Protein AF-A0A1G3QZR4-F1 (afdb_monomer_lite)

Radius of gyration: 14.99 Å; chains: 1; bounding box: 35×27×33 Å

Sequence (75 aa):
MSTFGWTRDLRRGRAEADALFMLASFGDLIGLPLLPPYYSLRLLPFVLPGLERWRRAMLRERDWTDLISLIEGAE

Foldseek 3Di:
DDPVVVVVVVVVVVVVVVLVVCCQQPVVVVVDPRPNPPCSVVCCVVCVVVNVVSSCVVPDDQDPVNVVCVVVVVD

Secondary structure (DSSP, 8-state):
--HHHHHHHHHHHHHHHHHHHHHHHHGGGGT------TTHHHHHHHHHHHHHHHHHHHSS---HHHHHHHHHTT-

pLDDT: mean 84.76, std 10.11, range [40.84, 95.56]

Structure (mmCIF, N/CA/C/O backbone):
data_AF-A0A1G3QZR4-F1
#
_entry.id   AF-A0A1G3QZR4-F1
#
loop_
_atom_site.group_PDB
_atom_site.id
_atom_site.type_symbol
_atom_site.label_atom_id
_atom_site.label_alt_id
_atom_site.label_comp_id
_atom_site.label_asym_id
_atom_site.label_entity_id
_atom_site.label_seq_id
_atom_site.pdbx_PDB_ins_code
_atom_site.Cartn_x
_atom_site.Cartn_y
_atom_site.Cartn_z
_atom_site.occupancy
_atom_site.B_iso_or_equiv
_atom_site.auth_seq_id
_atom_site.auth_comp_id
_atom_site.auth_asym_id
_atom_site.auth_atom_id
_atom_site.pdbx_PDB_model_num
ATOM 1 N N . MET A 1 1 ? 11.827 -10.946 -27.571 1.00 64.81 1 MET A N 1
ATOM 2 C CA . MET A 1 1 ? 11.472 -10.928 -26.132 1.00 64.81 1 MET A CA 1
ATOM 3 C C . MET A 1 1 ? 11.402 -12.355 -25.618 1.00 64.81 1 MET A C 1
ATOM 5 O O . MET A 1 1 ? 10.711 -13.163 -26.226 1.00 64.81 1 MET A O 1
ATOM 9 N N . SER A 1 2 ? 12.149 -12.690 -24.563 1.00 89.62 2 SER A N 1
ATOM 10 C CA . SER A 1 2 ? 12.096 -14.025 -23.953 1.00 89.62 2 SER A CA 1
ATOM 11 C C . SER A 1 2 ? 10.811 -14.184 -23.132 1.00 89.62 2 SER A C 1
ATOM 13 O O . SER A 1 2 ? 10.307 -13.217 -22.564 1.00 89.62 2 SER A O 1
ATOM 15 N N . THR A 1 3 ? 10.276 -15.400 -23.043 1.00 90.00 3 THR A N 1
ATOM 16 C CA . THR A 1 3 ? 9.096 -15.724 -22.215 1.00 90.00 3 THR A CA 1
ATOM 17 C C . THR A 1 3 ? 9.302 -15.361 -20.738 1.00 90.00 3 THR A C 1
ATOM 19 O O . THR A 1 3 ? 8.373 -14.918 -20.064 1.00 90.00 3 THR A O 1
ATOM 22 N N . PHE A 1 4 ? 10.540 -15.461 -20.246 1.00 92.94 4 PHE A N 1
ATOM 23 C CA . PHE A 1 4 ? 10.931 -14.983 -18.921 1.00 92.94 4 PHE A CA 1
ATOM 24 C C . PHE A 1 4 ? 10.707 -13.472 -18.744 1.00 92.94 4 PHE A C 1
ATOM 26 O O . PHE A 1 4 ? 10.149 -13.067 -17.727 1.00 92.94 4 PHE A O 1
ATOM 33 N N . GLY A 1 5 ? 11.078 -12.650 -19.734 1.00 92.44 5 GLY A N 1
ATOM 34 C CA . GLY A 1 5 ? 10.839 -11.202 -19.700 1.00 92.44 5 GLY A CA 1
ATOM 35 C C . GLY A 1 5 ? 9.353 -10.879 -19.556 1.00 92.44 5 GLY A C 1
ATOM 36 O O . GLY A 1 5 ? 8.956 -10.251 -18.582 1.00 92.44 5 GLY A O 1
ATOM 37 N N . TRP A 1 6 ? 8.516 -11.460 -20.421 1.00 91.44 6 TRP A N 1
ATOM 38 C CA . TRP A 1 6 ? 7.060 -11.287 -20.366 1.00 91.44 6 TRP A CA 1
ATOM 39 C C . TRP A 1 6 ? 6.457 -11.636 -19.002 1.00 91.44 6 TRP A C 1
ATOM 41 O O . TRP A 1 6 ? 5.657 -10.884 -18.452 1.00 91.44 6 TRP A O 1
ATOM 51 N N . THR A 1 7 ? 6.845 -12.774 -18.421 1.00 95.56 7 THR A N 1
ATOM 52 C CA . THR A 1 7 ? 6.330 -13.171 -17.099 1.00 95.56 7 THR A CA 1
ATOM 53 C C . THR A 1 7 ? 6.798 -12.245 -15.977 1.00 95.56 7 THR A C 1
ATOM 55 O O . THR A 1 7 ? 6.039 -12.001 -15.036 1.00 95.56 7 THR A O 1
ATOM 58 N N . ARG A 1 8 ? 8.020 -11.708 -16.063 1.00 93.12 8 ARG A N 1
ATOM 59 C CA . ARG A 1 8 ? 8.530 -10.709 -15.121 1.00 93.12 8 ARG A CA 1
ATOM 60 C C . ARG A 1 8 ? 7.745 -9.402 -15.228 1.00 93.12 8 ARG A C 1
ATOM 62 O O . ARG A 1 8 ? 7.347 -8.874 -14.191 1.00 93.12 8 ARG A O 1
ATOM 69 N N . ASP A 1 9 ? 7.478 -8.935 -16.440 1.00 92.00 9 ASP A N 1
ATOM 70 C CA . ASP A 1 9 ? 6.759 -7.681 -16.686 1.00 92.00 9 ASP A CA 1
ATOM 71 C C . ASP A 1 9 ? 5.300 -7.776 -16.227 1.00 92.00 9 ASP A C 1
ATOM 73 O O . ASP A 1 9 ? 4.803 -6.893 -15.532 1.00 92.00 9 ASP A O 1
ATOM 77 N N . LEU A 1 10 ? 4.633 -8.908 -16.479 1.00 94.69 10 LEU A N 1
ATOM 78 C CA . LEU A 1 10 ? 3.284 -9.161 -15.960 1.00 94.69 10 LEU A CA 1
ATOM 79 C C . LEU A 1 10 ? 3.240 -9.171 -14.426 1.00 94.69 10 LEU A C 1
ATOM 81 O O . LEU A 1 10 ? 2.321 -8.616 -13.824 1.00 94.69 10 LEU A O 1
ATOM 85 N N . ARG A 1 11 ? 4.239 -9.779 -13.769 1.00 94.62 11 ARG A N 1
ATOM 86 C CA . ARG A 1 11 ? 4.350 -9.751 -12.300 1.00 94.62 11 ARG A CA 1
ATOM 87 C C . ARG A 1 11 ? 4.591 -8.338 -11.779 1.00 94.62 11 ARG A C 1
ATOM 89 O O . ARG A 1 11 ? 4.043 -7.987 -10.737 1.00 94.62 11 ARG A O 1
ATOM 96 N N . ARG A 1 12 ? 5.390 -7.540 -12.492 1.00 90.94 12 ARG A N 1
ATOM 97 C CA . ARG A 1 12 ? 5.645 -6.135 -12.164 1.00 90.94 12 ARG A CA 1
ATOM 98 C C . ARG A 1 12 ? 4.356 -5.317 -12.244 1.00 90.94 12 ARG A C 1
ATOM 100 O O . ARG A 1 12 ? 3.971 -4.726 -11.240 1.00 90.94 12 ARG A O 1
ATOM 107 N N . GLY A 1 13 ? 3.644 -5.391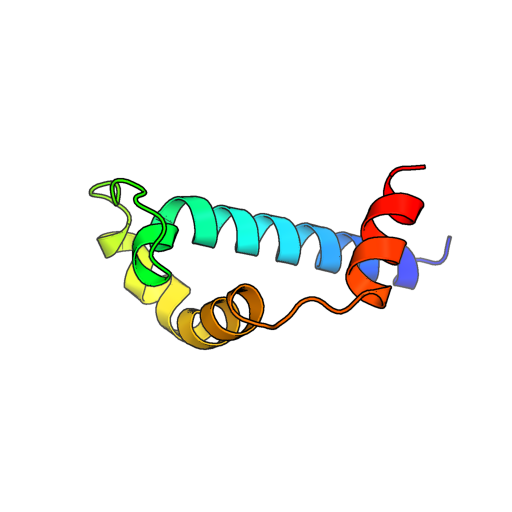 -13.369 1.00 92.56 13 GLY A N 1
ATOM 108 C CA . GLY A 1 13 ? 2.367 -4.697 -13.554 1.00 92.56 13 GLY A CA 1
ATOM 109 C C . GLY A 1 13 ? 1.305 -5.135 -12.543 1.00 92.56 13 GLY A C 1
ATOM 110 O O . GLY A 1 13 ? 0.557 -4.309 -12.024 1.00 92.56 13 GLY A O 1
ATOM 111 N N . ARG A 1 14 ? 1.278 -6.424 -12.171 1.00 94.31 14 ARG A N 1
ATOM 112 C CA . ARG A 1 14 ? 0.393 -6.910 -11.104 1.00 94.31 14 ARG A CA 1
ATOM 113 C C . ARG A 1 14 ? 0.712 -6.273 -9.752 1.00 94.31 14 ARG A C 1
ATOM 115 O O . ARG A 1 14 ? -0.205 -5.831 -9.069 1.00 94.31 14 ARG A O 1
ATOM 122 N N . ALA A 1 15 ? 1.987 -6.229 -9.371 1.00 90.56 15 ALA A N 1
ATOM 123 C CA . ALA A 1 15 ? 2.409 -5.639 -8.104 1.00 90.56 15 ALA A CA 1
ATOM 124 C C . ALA A 1 15 ? 2.100 -4.134 -8.036 1.00 90.56 15 ALA A C 1
ATOM 126 O O . ALA A 1 15 ? 1.708 -3.636 -6.983 1.00 90.56 15 ALA A O 1
ATOM 127 N N . GLU A 1 16 ? 2.234 -3.421 -9.155 1.00 90.50 16 GLU A N 1
ATOM 128 C CA . GLU A 1 16 ? 1.881 -2.002 -9.270 1.00 90.50 16 GLU A CA 1
ATOM 129 C C . GLU A 1 16 ? 0.369 -1.781 -9.137 1.00 90.50 16 GLU A C 1
ATOM 131 O O . GLU A 1 16 ? -0.062 -0.928 -8.359 1.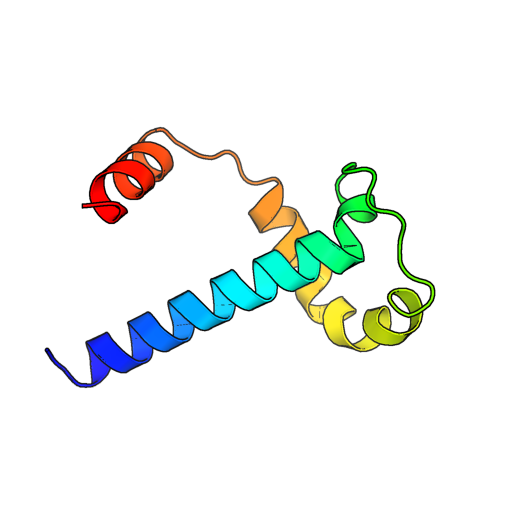00 90.50 16 GLU A O 1
ATOM 136 N N . ALA A 1 17 ? -0.449 -2.601 -9.803 1.00 92.56 17 ALA A N 1
ATOM 137 C CA . ALA A 1 17 ? -1.903 -2.557 -9.660 1.00 92.56 17 ALA A CA 1
ATOM 138 C C . ALA A 1 17 ? -2.358 -2.865 -8.221 1.00 92.56 17 ALA A C 1
ATOM 140 O O . ALA A 1 17 ? -3.204 -2.156 -7.677 1.00 92.56 17 ALA A O 1
ATOM 141 N N . ASP A 1 18 ? -1.769 -3.881 -7.579 1.00 92.19 18 ASP A N 1
ATOM 142 C CA . ASP A 1 18 ? -2.061 -4.221 -6.182 1.00 92.19 18 ASP A CA 1
ATOM 143 C C . ASP A 1 18 ? -1.651 -3.077 -5.234 1.00 92.19 18 ASP A C 1
ATOM 145 O O . ASP A 1 18 ? -2.379 -2.756 -4.292 1.00 92.19 18 ASP A O 1
ATOM 149 N N . ALA A 1 19 ? -0.526 -2.404 -5.496 1.00 90.00 19 ALA A N 1
ATOM 150 C CA . ALA A 1 19 ? -0.091 -1.246 -4.719 1.00 90.00 19 ALA A CA 1
ATOM 151 C C . ALA A 1 19 ? -1.051 -0.053 -4.849 1.00 90.00 19 ALA A C 1
ATOM 153 O O . ALA A 1 19 ? -1.352 0.584 -3.838 1.00 90.00 19 ALA A O 1
ATOM 154 N N . LEU A 1 20 ? -1.556 0.221 -6.057 1.00 89.88 20 LEU A N 1
ATOM 155 C CA . LEU A 1 20 ? -2.565 1.257 -6.304 1.00 89.88 20 LEU A CA 1
ATOM 156 C C . LEU A 1 20 ? -3.910 0.914 -5.657 1.00 89.88 20 LEU A C 1
ATOM 158 O O . LEU A 1 20 ? -4.549 1.788 -5.080 1.00 89.88 20 LEU A O 1
ATOM 162 N N . PHE A 1 21 ? -4.326 -0.352 -5.701 1.00 90.69 21 PHE A N 1
ATOM 163 C CA . PHE A 1 21 ? -5.533 -0.819 -5.020 1.00 90.69 21 PHE A CA 1
ATOM 164 C C . PHE A 1 21 ? -5.448 -0.610 -3.502 1.00 90.69 21 PHE A C 1
ATOM 166 O O . PHE A 1 21 ? -6.382 -0.084 -2.888 1.00 90.69 21 PHE A O 1
ATOM 173 N N . MET A 1 22 ? -4.313 -0.989 -2.904 1.00 91.38 22 MET A N 1
ATOM 174 C CA . MET A 1 22 ? -4.043 -0.769 -1.484 1.00 91.38 22 MET A CA 1
ATOM 175 C C . MET A 1 22 ? -4.019 0.719 -1.147 1.00 91.38 22 MET A C 1
ATOM 177 O O . MET A 1 22 ? -4.605 1.117 -0.146 1.00 91.38 22 MET A O 1
A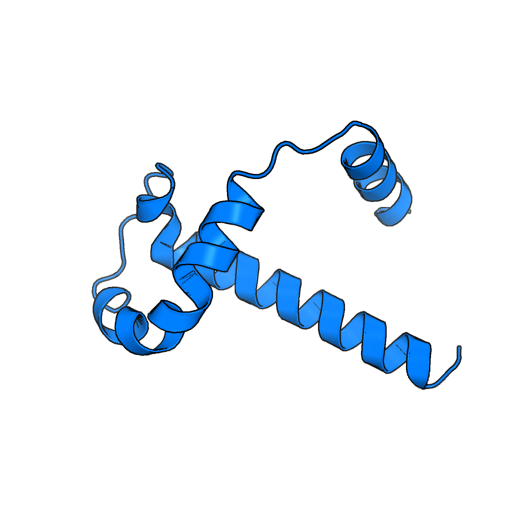TOM 181 N N . LEU A 1 23 ? -3.410 1.543 -2.003 1.00 89.25 23 LEU A N 1
ATOM 182 C CA . LEU A 1 23 ? -3.399 2.991 -1.843 1.00 89.25 23 LEU A CA 1
ATOM 183 C C . LEU A 1 23 ? -4.816 3.560 -1.865 1.00 89.25 23 LEU A C 1
ATOM 185 O O . LEU A 1 23 ? -5.178 4.265 -0.939 1.00 89.25 23 LEU A O 1
ATOM 189 N N . ALA A 1 24 ? -5.629 3.209 -2.861 1.00 87.88 24 ALA A N 1
ATOM 190 C CA . ALA A 1 24 ? -7.000 3.696 -3.001 1.00 87.88 24 ALA A CA 1
ATOM 191 C C . ALA A 1 24 ? -7.917 3.276 -1.836 1.00 87.88 24 ALA A C 1
ATOM 193 O O . ALA A 1 24 ? -8.812 4.029 -1.460 1.00 87.88 24 ALA A O 1
ATOM 194 N N . SER A 1 25 ? -7.702 2.083 -1.270 1.00 87.94 25 SER A N 1
ATOM 195 C CA . SER A 1 25 ? -8.579 1.508 -0.236 1.00 87.94 25 SER A CA 1
ATOM 196 C C . SER A 1 25 ? -8.126 1.792 1.200 1.00 87.94 25 SER A C 1
ATOM 198 O O . SER A 1 25 ? -8.975 1.848 2.090 1.00 87.94 25 SER A O 1
ATOM 200 N N . PHE A 1 26 ? -6.811 1.917 1.418 1.00 89.44 26 PHE A N 1
ATOM 201 C CA . PHE A 1 26 ? -6.152 1.997 2.730 1.00 89.44 26 PHE A CA 1
ATOM 202 C C . PHE A 1 26 ? -5.091 3.110 2.810 1.00 89.44 26 PHE A C 1
ATOM 204 O O . PHE A 1 26 ? -4.140 3.024 3.593 1.00 89.44 26 PHE A O 1
ATOM 211 N N . GLY A 1 27 ? -5.186 4.146 1.972 1.00 87.75 27 GLY A N 1
ATOM 212 C CA . GLY A 1 27 ? -4.260 5.281 2.046 1.00 87.75 27 GLY A CA 1
ATOM 213 C C . GLY A 1 27 ? -4.395 6.083 3.345 1.00 87.75 27 GLY A C 1
ATOM 214 O O . GLY A 1 27 ? -3.423 6.702 3.778 1.00 87.75 27 GLY A O 1
ATOM 215 N N . ASP A 1 28 ? -5.536 5.985 4.027 1.00 87.25 28 ASP A N 1
ATOM 216 C CA . ASP A 1 28 ? -5.743 6.507 5.383 1.00 87.25 28 ASP A CA 1
ATOM 217 C C . ASP A 1 28 ? -4.694 5.982 6.376 1.00 87.25 28 ASP A C 1
ATOM 219 O O . ASP A 1 28 ? -4.186 6.739 7.203 1.00 87.25 28 ASP A O 1
ATOM 223 N N . LEU A 1 29 ? -4.265 4.725 6.228 1.00 86.69 29 LEU A N 1
ATOM 224 C CA . LEU A 1 29 ? -3.235 4.106 7.070 1.00 86.69 29 LEU A CA 1
ATOM 225 C C . LEU A 1 29 ? -1.820 4.668 6.871 1.00 86.69 29 LEU A C 1
ATOM 227 O O . LEU A 1 29 ? -0.933 4.364 7.672 1.00 86.69 29 LEU A O 1
ATOM 231 N N . ILE A 1 30 ? -1.583 5.433 5.805 1.00 87.12 30 ILE A N 1
ATOM 232 C CA . ILE A 1 30 ? -0.312 6.126 5.535 1.00 87.12 30 ILE A CA 1
ATOM 233 C C . ILE A 1 30 ? -0.467 7.654 5.572 1.00 87.12 30 ILE A C 1
ATOM 235 O O . ILE A 1 30 ? 0.440 8.371 5.158 1.00 87.12 30 ILE A O 1
ATOM 239 N N . GLY A 1 31 ? -1.592 8.159 6.091 1.00 84.88 31 GLY A N 1
ATOM 240 C CA . GLY A 1 31 ? -1.843 9.591 6.273 1.00 84.88 31 GLY A CA 1
ATOM 241 C C . GLY A 1 31 ? -2.438 10.307 5.058 1.00 84.88 31 GLY A C 1
ATOM 242 O O . GLY A 1 31 ? -2.585 11.527 5.091 1.00 84.88 31 GLY A O 1
ATOM 243 N N . LEU A 1 32 ? -2.810 9.580 3.999 1.00 85.88 32 LEU A N 1
ATOM 244 C CA . LEU A 1 32 ? -3.582 10.137 2.888 1.00 85.88 32 LEU A CA 1
ATOM 245 C C . LEU A 1 32 ? -5.070 10.114 3.254 1.00 85.88 32 LEU A C 1
ATOM 247 O O . LEU A 1 32 ? -5.598 9.037 3.515 1.00 85.88 32 LEU A O 1
ATOM 251 N N . PRO A 1 33 ? -5.778 11.256 3.253 1.00 76.31 33 PRO A N 1
ATOM 252 C CA . PRO A 1 33 ? -7.189 11.313 3.617 1.00 76.31 33 PRO A CA 1
ATOM 253 C C . PRO A 1 33 ? -8.062 10.749 2.488 1.00 76.31 33 PRO A C 1
ATOM 255 O O . PRO A 1 33 ? -8.733 11.478 1.760 1.00 76.31 33 PRO A O 1
ATOM 258 N N . LEU A 1 34 ? -8.040 9.431 2.327 1.00 75.25 34 LEU A N 1
ATOM 259 C CA . LEU A 1 34 ? -9.011 8.695 1.535 1.00 75.25 34 LEU A CA 1
ATOM 260 C C . LEU A 1 34 ? -10.121 8.282 2.480 1.00 75.25 34 LEU A C 1
ATOM 262 O O . LEU A 1 34 ? -9.850 7.710 3.531 1.00 75.25 34 LEU A O 1
ATOM 266 N N . LEU A 1 35 ? -11.362 8.608 2.129 1.00 69.56 35 LEU A N 1
ATOM 267 C CA . LEU A 1 35 ? -12.516 8.164 2.898 1.00 69.56 35 LEU A CA 1
ATOM 268 C C . LEU A 1 35 ? -12.501 6.631 2.850 1.00 69.56 35 LEU A C 1
ATOM 270 O O . LEU A 1 35 ? -12.712 6.111 1.752 1.00 69.56 35 LEU A O 1
ATOM 274 N N . PRO A 1 36 ? -12.225 5.901 3.951 1.00 66.69 36 PRO A N 1
ATOM 275 C CA . PRO A 1 36 ? -12.202 4.452 3.885 1.00 66.69 36 PRO A CA 1
ATOM 276 C C . PRO A 1 36 ? -13.615 4.022 3.489 1.00 66.69 36 PRO A C 1
ATOM 278 O O . PRO A 1 36 ? -14.560 4.264 4.253 1.00 66.69 36 PRO A O 1
ATOM 281 N N . PRO A 1 37 ? -13.823 3.460 2.281 1.00 68.38 37 PRO A N 1
ATOM 282 C CA . PRO A 1 37 ? -15.141 2.987 1.918 1.00 68.38 37 PRO A CA 1
ATOM 283 C C . PRO A 1 37 ? -15.549 1.952 2.964 1.00 68.38 37 PRO A C 1
ATOM 285 O O . PRO A 1 37 ? -14.719 1.184 3.445 1.00 68.38 37 PRO A O 1
ATOM 288 N N . TYR A 1 38 ? -16.832 1.903 3.316 1.00 80.81 38 TYR A N 1
ATOM 289 C CA . TYR A 1 38 ? -17.373 0.967 4.313 1.00 80.81 38 TYR A CA 1
ATOM 290 C C . TYR A 1 38 ? -16.889 -0.490 4.111 1.00 80.81 38 TYR A C 1
ATOM 292 O O . TYR A 1 38 ? -16.726 -1.256 5.059 1.00 80.81 38 TYR A O 1
ATOM 300 N N . TYR A 1 39 ? -16.583 -0.858 2.864 1.00 80.12 39 TYR A N 1
ATOM 301 C CA . TYR A 1 39 ? -16.072 -2.167 2.468 1.00 80.12 39 TYR A CA 1
ATOM 302 C C . TYR A 1 39 ? -14.573 -2.412 2.740 1.00 80.12 39 TYR A C 1
ATOM 304 O O . TYR A 1 39 ? -14.170 -3.575 2.767 1.00 80.12 39 TYR A O 1
ATOM 312 N N . SER A 1 40 ? -13.748 -1.389 2.994 1.00 82.62 40 SER A N 1
ATOM 313 C CA . SER A 1 40 ? -12.308 -1.551 3.271 1.00 82.62 40 SER A CA 1
ATOM 314 C C . SER A 1 40 ? -12.047 -2.429 4.495 1.00 82.62 40 SER A C 1
ATOM 316 O O . SER A 1 40 ? -11.188 -3.309 4.454 1.00 82.62 40 SER A O 1
ATOM 318 N N . LEU A 1 41 ? -12.843 -2.293 5.560 1.00 85.00 41 LEU A N 1
ATOM 319 C CA . LEU A 1 41 ? -12.706 -3.127 6.763 1.00 85.00 41 LEU A CA 1
ATOM 320 C C . LEU A 1 41 ? -12.982 -4.612 6.489 1.00 85.00 41 LEU A C 1
ATOM 322 O O . LEU A 1 41 ? -12.378 -5.483 7.111 1.00 85.00 41 LEU A O 1
ATOM 326 N N . ARG A 1 42 ? -13.851 -4.913 5.518 1.00 89.81 42 ARG A N 1
ATOM 327 C CA . ARG A 1 42 ? -14.135 -6.290 5.095 1.00 89.81 42 ARG A CA 1
ATOM 328 C C . ARG A 1 42 ? -12.985 -6.893 4.285 1.00 89.81 42 ARG A C 1
ATOM 330 O O . ARG A 1 42 ? -12.814 -8.110 4.286 1.00 89.81 42 ARG A O 1
ATOM 337 N N . LEU A 1 43 ? -12.202 -6.053 3.610 1.00 88.00 43 LEU A N 1
ATOM 338 C CA . LEU A 1 43 ? -11.028 -6.456 2.834 1.00 88.00 43 LEU A CA 1
ATOM 339 C C . LEU A 1 43 ? -9.768 -6.592 3.699 1.00 88.00 43 LEU A C 1
ATOM 341 O O . LEU A 1 43 ? -8.869 -7.355 3.347 1.00 88.00 43 LEU A O 1
ATOM 345 N N . LEU A 1 44 ? -9.731 -5.917 4.851 1.00 88.38 44 LEU A N 1
ATOM 346 C CA . LEU A 1 44 ? -8.623 -5.925 5.805 1.00 88.38 44 LEU A CA 1
ATOM 347 C C . LEU A 1 44 ? -8.024 -7.322 6.088 1.00 88.38 44 LEU A C 1
ATOM 349 O O . LEU A 1 44 ? -6.808 -7.453 5.949 1.00 88.38 44 LEU A O 1
ATOM 353 N N . PRO A 1 45 ? -8.796 -8.382 6.425 1.00 91.50 45 PRO A N 1
ATOM 354 C CA . PRO A 1 45 ? -8.228 -9.706 6.719 1.00 91.50 45 PRO A CA 1
ATOM 355 C C . PRO A 1 45 ? -7.461 -10.332 5.549 1.00 91.50 45 PRO A C 1
ATOM 357 O O . PRO A 1 45 ? -6.529 -11.099 5.776 1.00 91.50 45 PRO A O 1
ATOM 360 N N . PHE A 1 46 ? -7.804 -9.988 4.306 1.00 91.12 46 PHE A N 1
ATOM 361 C CA . PHE A 1 46 ? -7.137 -10.526 3.120 1.00 91.12 46 PHE A CA 1
ATOM 362 C C . PHE A 1 46 ? -5.821 -9.809 2.816 1.00 91.12 46 PHE A C 1
ATOM 364 O O . PHE A 1 46 ? -4.885 -10.419 2.305 1.00 91.12 46 PHE A O 1
ATOM 371 N N . VAL A 1 47 ? -5.736 -8.520 3.149 1.00 89.81 47 VAL A N 1
ATOM 372 C CA . VAL A 1 47 ? -4.551 -7.693 2.879 1.00 89.81 47 VAL A CA 1
ATOM 373 C C . VAL A 1 47 ? -3.593 -7.615 4.068 1.00 89.81 47 VAL A C 1
ATOM 375 O O . VAL A 1 47 ? -2.414 -7.318 3.887 1.00 89.81 47 VAL A O 1
ATOM 378 N N . LEU A 1 48 ? -4.071 -7.939 5.273 1.00 91.38 48 LEU A N 1
ATOM 379 C CA . LEU A 1 48 ? -3.334 -7.928 6.541 1.00 91.38 48 LEU A CA 1
ATOM 380 C C . LEU A 1 48 ? -1.933 -8.569 6.463 1.00 91.38 48 LEU A C 1
ATOM 382 O O . LEU A 1 48 ? -0.978 -7.922 6.897 1.00 91.38 48 LEU A O 1
ATOM 386 N N . PRO A 1 49 ? -1.744 -9.762 5.858 1.00 91.94 49 PRO A N 1
ATOM 387 C CA . PRO A 1 49 ? -0.419 -10.387 5.763 1.00 91.94 49 PRO A CA 1
ATOM 388 C C . PRO A 1 49 ? 0.596 -9.576 4.939 1.00 91.94 49 PRO A C 1
ATOM 390 O O . PRO A 1 49 ? 1.803 -9.651 5.173 1.00 91.94 49 PRO A O 1
ATOM 393 N N . GLY A 1 50 ? 0.119 -8.811 3.953 1.00 91.06 50 GLY A N 1
ATOM 394 C CA . GLY A 1 50 ? 0.940 -7.978 3.071 1.00 91.06 50 GLY A CA 1
ATOM 395 C C . GLY A 1 50 ? 1.030 -6.513 3.501 1.00 91.06 50 GLY A C 1
ATOM 396 O O . GLY A 1 50 ? 1.904 -5.792 3.017 1.00 91.06 50 GLY A O 1
ATOM 397 N N . LEU A 1 51 ? 0.168 -6.080 4.423 1.00 90.94 51 LEU A N 1
ATOM 398 C CA . LEU A 1 51 ? -0.054 -4.676 4.750 1.00 90.94 51 LEU A CA 1
ATOM 399 C C . LE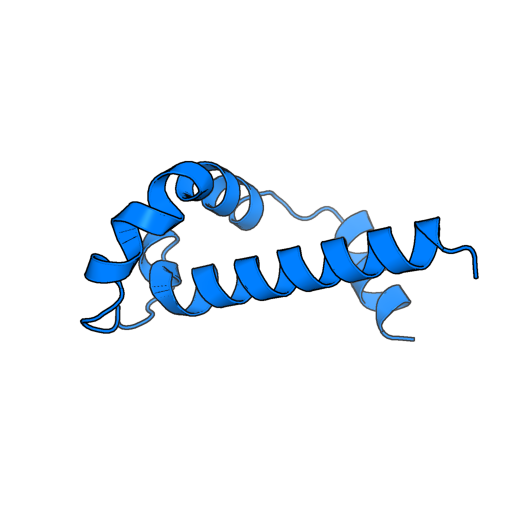U A 1 51 ? 1.219 -3.973 5.233 1.00 90.94 51 LEU A C 1
ATOM 401 O O . LEU A 1 51 ? 1.575 -2.925 4.706 1.00 90.94 51 LEU A O 1
ATOM 405 N N . GLU A 1 52 ? 1.957 -4.571 6.171 1.00 91.25 52 GLU A N 1
ATOM 406 C CA . GLU A 1 52 ? 3.203 -3.976 6.679 1.00 91.25 52 GLU A CA 1
ATOM 407 C C . GLU A 1 52 ? 4.298 -3.876 5.618 1.00 91.25 52 GLU A C 1
ATOM 409 O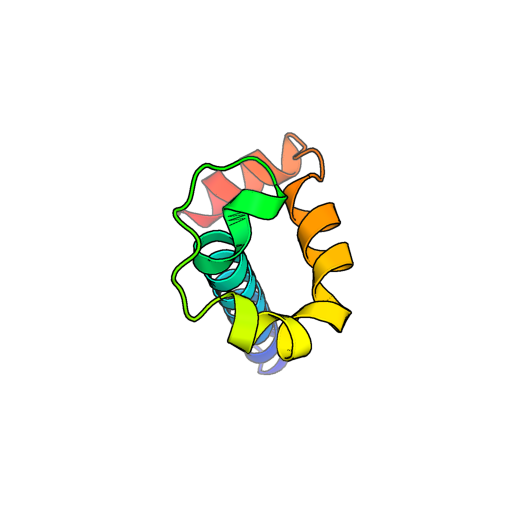 O . GLU A 1 52 ? 5.141 -2.979 5.659 1.00 91.25 52 GLU A O 1
ATOM 414 N N . ARG A 1 53 ? 4.328 -4.818 4.672 1.00 91.88 53 ARG A N 1
ATOM 415 C CA . ARG A 1 53 ? 5.294 -4.793 3.571 1.00 91.88 53 ARG A CA 1
ATOM 416 C C . ARG A 1 53 ? 4.949 -3.675 2.597 1.00 91.88 53 ARG A C 1
ATOM 418 O O . ARG A 1 53 ? 5.843 -2.941 2.189 1.00 91.88 53 ARG A O 1
ATOM 425 N N . TRP A 1 54 ? 3.668 -3.535 2.268 1.00 91.62 54 TRP A N 1
ATOM 426 C CA . TRP A 1 54 ? 3.171 -2.451 1.429 1.00 91.62 54 TRP A CA 1
ATOM 427 C C . TRP A 1 54 ? 3.410 -1.084 2.080 1.00 91.62 54 TRP A C 1
ATOM 429 O O . TRP A 1 54 ? 3.984 -0.208 1.441 1.00 91.62 54 TRP A O 1
ATOM 439 N N . ARG A 1 55 ? 3.091 -0.927 3.371 1.00 90.44 55 ARG A N 1
ATOM 440 C CA . ARG A 1 55 ? 3.332 0.305 4.137 1.00 90.44 55 ARG A CA 1
ATOM 441 C C . ARG A 1 55 ? 4.799 0.724 4.080 1.00 90.44 55 ARG A C 1
ATOM 443 O O . ARG A 1 55 ? 5.104 1.864 3.750 1.00 90.44 55 ARG A O 1
ATOM 450 N N . ARG A 1 56 ? 5.716 -0.216 4.337 1.00 91.25 56 ARG A N 1
ATOM 451 C CA . ARG A 1 56 ? 7.165 0.021 4.237 1.00 91.25 56 ARG A CA 1
ATOM 452 C C . ARG A 1 56 ? 7.614 0.372 2.823 1.00 91.25 56 ARG A C 1
ATOM 454 O O . ARG A 1 56 ? 8.515 1.183 2.682 1.00 91.25 56 ARG A O 1
ATOM 461 N N . ALA A 1 57 ? 7.014 -0.225 1.796 1.00 88.31 57 ALA A N 1
ATOM 462 C CA . ALA A 1 57 ? 7.328 0.100 0.408 1.00 88.31 57 ALA A CA 1
ATOM 463 C C . ALA A 1 57 ? 6.844 1.506 0.017 1.00 88.31 57 ALA A C 1
ATOM 465 O O . ALA A 1 57 ? 7.558 2.206 -0.691 1.00 88.31 57 ALA A O 1
ATOM 466 N N . MET A 1 58 ? 5.671 1.928 0.500 1.00 87.00 58 MET A N 1
ATOM 467 C CA . MET A 1 58 ? 5.118 3.267 0.251 1.00 87.00 58 MET A CA 1
ATOM 468 C C . MET A 1 58 ? 5.880 4.369 0.989 1.00 87.00 58 MET A C 1
ATOM 470 O O . MET A 1 58 ? 6.076 5.446 0.440 1.00 87.00 58 MET A O 1
ATOM 474 N N . LEU A 1 59 ? 6.317 4.097 2.221 1.00 87.75 59 LEU A N 1
ATOM 475 C CA . LEU A 1 59 ? 7.103 5.029 3.038 1.00 87.75 59 LEU A CA 1
ATOM 476 C C . LEU A 1 59 ? 8.609 4.950 2.758 1.00 87.75 59 LEU A C 1
ATOM 478 O O . LEU A 1 59 ? 9.389 5.637 3.416 1.00 87.75 59 LEU A O 1
ATOM 482 N N . ARG A 1 60 ? 9.037 4.091 1.825 1.00 89.19 60 ARG A N 1
ATOM 483 C CA . ARG A 1 60 ? 10.441 4.007 1.434 1.00 89.19 60 ARG A CA 1
ATOM 484 C C . ARG A 1 60 ? 10.830 5.306 0.743 1.00 89.19 60 ARG A C 1
ATOM 486 O O . ARG A 1 60 ? 10.151 5.737 -0.188 1.00 89.19 60 ARG A O 1
ATOM 493 N N . GLU A 1 61 ? 11.944 5.883 1.171 1.00 85.12 61 GLU A N 1
ATOM 494 C CA . GLU A 1 61 ? 12.553 7.011 0.477 1.00 85.12 61 GLU A CA 1
ATOM 495 C C . GLU A 1 61 ? 12.838 6.618 -0.981 1.00 85.12 61 GLU A C 1
ATOM 497 O O . GLU A 1 61 ? 13.290 5.503 -1.266 1.00 85.12 61 GLU A O 1
ATOM 502 N N . ARG A 1 62 ? 12.463 7.495 -1.915 1.00 81.12 62 ARG A N 1
ATOM 503 C CA . ARG A 1 62 ? 12.690 7.284 -3.347 1.00 81.12 62 ARG A CA 1
ATOM 504 C C . ARG A 1 62 ? 13.954 8.037 -3.720 1.00 81.12 62 ARG A C 1
ATOM 506 O O . ARG A 1 62 ? 13.979 9.262 -3.655 1.00 81.12 62 ARG A O 1
ATOM 513 N N . ASP A 1 63 ? 14.979 7.288 -4.104 1.00 82.56 63 ASP A N 1
ATOM 514 C CA . ASP A 1 63 ? 16.261 7.848 -4.520 1.00 82.56 63 ASP A CA 1
ATOM 515 C C . ASP A 1 63 ? 16.174 8.481 -5.918 1.00 82.56 63 ASP A C 1
ATOM 517 O O . ASP A 1 63 ? 15.274 8.188 -6.709 1.00 82.56 63 ASP A O 1
ATOM 521 N N . TRP A 1 64 ? 17.170 9.298 -6.275 1.00 78.19 64 TRP A N 1
ATOM 522 C CA . TRP A 1 64 ? 17.291 9.899 -7.611 1.00 78.19 64 TRP A CA 1
ATOM 523 C C . TRP A 1 64 ? 17.258 8.863 -8.742 1.00 78.19 64 TRP A C 1
ATOM 525 O O . TRP A 1 64 ? 16.675 9.112 -9.793 1.00 78.19 64 TRP A O 1
ATOM 535 N N . THR A 1 65 ? 17.808 7.671 -8.513 1.00 81.12 65 THR A N 1
ATOM 536 C CA . THR A 1 65 ? 17.770 6.551 -9.466 1.00 81.12 65 THR A CA 1
ATOM 537 C C . THR A 1 65 ? 16.341 6.057 -9.732 1.00 81.12 65 THR A C 1
ATOM 539 O O . THR A 1 65 ? 15.990 5.731 -10.868 1.00 81.12 65 THR A O 1
ATOM 542 N N . ASP A 1 66 ? 15.479 6.052 -8.709 1.00 79.00 66 ASP A N 1
ATOM 543 C CA . ASP A 1 66 ? 14.064 5.691 -8.855 1.00 79.00 66 ASP A CA 1
ATOM 544 C C . ASP A 1 66 ? 13.290 6.775 -9.633 1.00 79.00 66 ASP A C 1
ATOM 546 O O . ASP A 1 66 ? 12.319 6.466 -1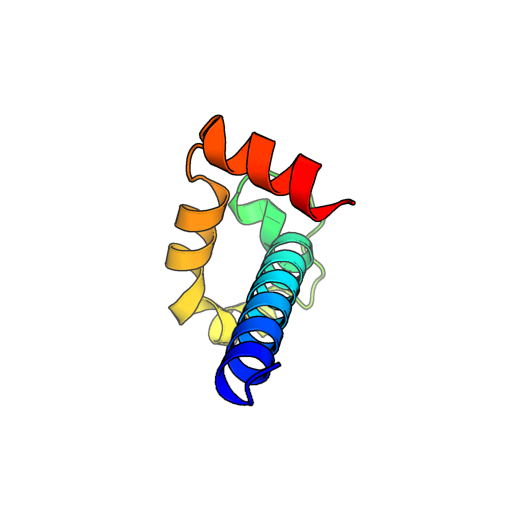0.322 1.00 79.00 66 ASP A O 1
ATOM 550 N N . LEU A 1 67 ? 13.713 8.041 -9.551 1.00 78.25 67 LEU A N 1
ATOM 551 C CA . LEU A 1 67 ? 13.125 9.142 -10.325 1.00 78.25 67 LEU A CA 1
ATOM 552 C C . LEU A 1 67 ? 13.563 9.120 -11.791 1.00 78.25 67 LEU A C 1
ATOM 554 O O . LEU A 1 67 ? 12.729 9.301 -12.673 1.00 78.25 67 LEU A O 1
ATOM 558 N N . ILE A 1 68 ? 14.843 8.856 -12.061 1.00 81.00 68 ILE A N 1
ATOM 559 C CA . ILE A 1 68 ? 15.365 8.752 -13.432 1.00 81.00 68 ILE A CA 1
ATOM 560 C C . ILE A 1 68 ? 14.681 7.596 -14.169 1.00 81.00 68 ILE A C 1
ATOM 562 O O . ILE A 1 68 ? 14.188 7.785 -15.276 1.00 81.00 68 ILE A O 1
ATOM 566 N N . SER A 1 69 ? 14.543 6.437 -13.519 1.00 73.75 69 SER A N 1
ATOM 567 C CA . SER A 1 69 ? 13.834 5.291 -14.108 1.00 73.75 69 SER A CA 1
ATOM 568 C C . SER A 1 69 ? 12.338 5.536 -14.358 1.00 73.75 69 SER A C 1
ATOM 570 O O . SER A 1 69 ? 11.772 4.934 -15.267 1.00 73.75 69 SER A O 1
ATOM 572 N N . LEU A 1 70 ? 11.687 6.424 -13.595 1.00 72.50 70 LEU A N 1
ATOM 573 C CA . LEU A 1 70 ? 10.300 6.833 -13.847 1.00 72.50 70 LEU A CA 1
ATOM 574 C C . LEU A 1 70 ? 10.179 7.703 -15.107 1.00 72.50 70 LEU A C 1
ATOM 576 O O . LEU A 1 70 ? 9.180 7.608 -15.812 1.00 72.50 70 LEU A O 1
ATOM 580 N N . ILE A 1 71 ? 11.174 8.554 -15.365 1.00 72.88 71 ILE A N 1
ATOM 581 C CA . ILE A 1 71 ? 11.199 9.462 -16.517 1.00 72.88 71 ILE A CA 1
ATOM 582 C C . ILE A 1 71 ? 11.578 8.696 -17.791 1.00 72.88 71 ILE A C 1
ATOM 584 O O . ILE A 1 71 ? 10.896 8.839 -18.797 1.00 72.88 71 ILE A O 1
ATOM 588 N N . GLU A 1 72 ? 12.600 7.838 -17.738 1.00 71.19 72 GLU A N 1
ATOM 589 C CA . GLU A 1 72 ? 13.013 7.009 -18.884 1.00 71.19 72 GLU A CA 1
ATOM 590 C C . GLU A 1 72 ? 11.981 5.931 -19.244 1.00 71.19 72 GLU A C 1
ATOM 592 O O . GLU A 1 72 ? 11.848 5.576 -20.407 1.00 71.19 72 GLU A O 1
ATOM 597 N N . GLY A 1 73 ? 11.222 5.410 -18.272 1.00 57.75 73 GLY A N 1
ATOM 598 C CA . GLY A 1 73 ? 10.150 4.440 -18.529 1.00 57.75 73 GLY A CA 1
ATOM 599 C C . GLY A 1 73 ? 8.869 5.039 -19.127 1.00 57.75 73 GLY A C 1
ATOM 600 O O . GLY A 1 73 ? 7.927 4.290 -19.387 1.00 57.75 73 GLY A O 1
ATOM 601 N N . ALA A 1 74 ? 8.806 6.365 -19.289 1.00 53.44 74 ALA A N 1
ATOM 602 C CA . ALA A 1 74 ? 7.703 7.076 -19.934 1.00 53.44 74 ALA A CA 1
ATOM 603 C C . ALA A 1 74 ? 7.957 7.360 -21.431 1.00 53.44 74 ALA A C 1
ATOM 605 O O . ALA A 1 74 ? 7.058 7.892 -22.089 1.00 53.44 74 ALA A O 1
ATOM 606 N N . GLU A 1 75 ? 9.140 7.001 -21.952 1.00 40.84 75 GLU A N 1
ATOM 607 C CA . GLU A 1 75 ? 9.491 7.028 -23.383 1.00 40.84 75 GLU A CA 1
ATOM 608 C C . GLU A 1 75 ? 9.382 5.646 -24.049 1.00 40.84 75 GLU A C 1
ATOM 610 O O . GLU A 1 75 ? 9.751 4.625 -23.421 1.00 40.84 75 GLU A O 1
#